Protein AF-A0A1C4PDK9-F1 (afdb_monomer_lite)

Radius of gyration: 18.11 Å; chains: 1; bounding box: 52×37×44 Å

pLDDT: mean 86.3, std 12.92, range [34.59, 98.0]

Secondary structure (DSSP, 8-state):
--EEEEEETTEEEEEEPS----SSSSSS-HHHHHHHHHHHHT-TTEEEEE-SS--S-SGGGGGGS-HHHHHHSPP-EEEE-GGGHHHHHHHHHHH---EEES--GGGTTSPPPTT---HHHHHHSPTT--------SEE--S----TTT-TT-------EE--EE-TTS--EE-PPP-

Foldseek 3Di:
DKWFWFDDDNDTDIDDDPLQCPPDLGSDDLLSVQVRVLVLQQDPRTQEIFAQAAHQCLLSNVVNHPLVSLLPGDAHEYEEEDNCVNVQVCSCVRNVHHYHYHDGPNLVLADADPQDDDPVCVVPPDPPDDGGHDDPQFAAPDDDDDCVVPVNDHHDDRPGGDFDADPVRPGTDDDDGD

Sequence (178 aa):
MWRSVRWRNGGYEAVVGRCMSGDGHVGAPAADRAAELTAMLTDPGIRAVVPPWGGETAIDLLPLLGWDRLREAEPTWLVGFSDLSTVMTPFTLLAGTATVHGNNLMDAPYRVPEGLSSRLDIVAAPVGHRFTQVPPGRHRATGQDDYRARPDVRTYTPDTPGGWTRLDGGGTWRPRGA

Structure (mmCIF, N/CA/C/O backbone):
data_AF-A0A1C4PDK9-F1
#
_entry.id   AF-A0A1C4PDK9-F1
#
loop_
_atom_site.group_PDB
_atom_site.id
_atom_site.type_symbol
_atom_site.label_atom_id
_atom_site.label_alt_id
_atom_site.label_comp_id
_atom_site.label_asym_id
_atom_site.label_entity_id
_atom_site.label_seq_id
_atom_site.pdbx_PDB_ins_code
_atom_site.Cartn_x
_atom_site.Cartn_y
_atom_site.Cartn_z
_atom_site.occupancy
_atom_site.B_iso_or_equiv
_atom_site.auth_seq_id
_atom_site.auth_comp_id
_atom_site.auth_asym_id
_atom_site.auth_atom_id
_atom_site.pdbx_PDB_model_num
ATOM 1 N N . MET A 1 1 ? -6.819 7.384 -1.886 1.00 56.19 1 MET A N 1
ATOM 2 C CA . MET A 1 1 ? -7.603 6.689 -2.925 1.00 56.19 1 MET A CA 1
ATOM 3 C C . MET A 1 1 ? -7.508 5.213 -2.598 1.00 56.19 1 MET A C 1
ATOM 5 O O . MET A 1 1 ? -6.388 4.717 -2.580 1.00 56.19 1 MET A O 1
ATOM 9 N N . TRP A 1 2 ? -8.606 4.534 -2.254 1.00 44.88 2 TRP A N 1
ATOM 10 C CA . TRP A 1 2 ? -8.517 3.205 -1.634 1.00 44.88 2 TRP A CA 1
ATOM 11 C C . TRP A 1 2 ? -9.430 2.189 -2.309 1.00 44.88 2 TRP A C 1
ATOM 13 O O . TRP A 1 2 ? -10.613 2.439 -2.545 1.00 44.88 2 TRP A O 1
ATOM 23 N N . ARG A 1 3 ? -8.874 1.017 -2.611 1.00 55.12 3 ARG A N 1
ATOM 24 C CA . ARG A 1 3 ? -9.654 -0.192 -2.849 1.00 55.12 3 ARG A CA 1
ATOM 25 C C . ARG A 1 3 ? -9.385 -1.140 -1.693 1.00 55.12 3 ARG A C 1
ATOM 27 O O . ARG A 1 3 ? -8.296 -1.156 -1.132 1.00 55.12 3 ARG A O 1
ATOM 34 N N . SER A 1 4 ? -10.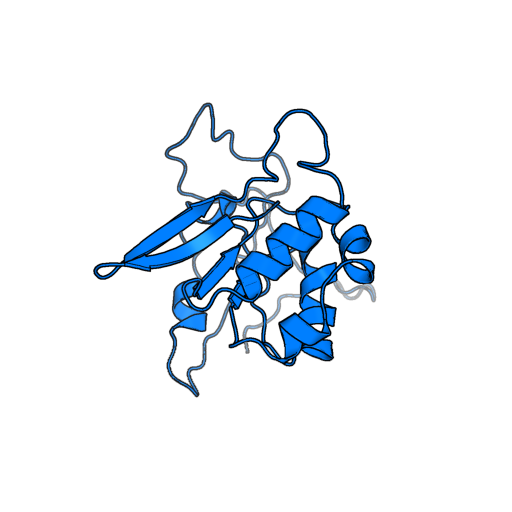373 -1.924 -1.316 1.00 53.28 4 SER A N 1
ATOM 35 C CA . SER A 1 4 ? -10.207 -2.979 -0.327 1.00 53.28 4 SER A CA 1
ATOM 36 C C . SER A 1 4 ? -10.752 -4.282 -0.866 1.00 53.28 4 SER A C 1
ATOM 38 O O . SER A 1 4 ? -11.415 -4.319 -1.901 1.00 53.28 4 SER A O 1
ATOM 40 N N . VAL A 1 5 ? -10.420 -5.369 -0.190 1.00 53.34 5 VAL A N 1
ATOM 41 C CA . VAL A 1 5 ? -10.857 -6.702 -0.566 1.00 53.34 5 VAL A CA 1
ATOM 42 C C . VAL A 1 5 ? -11.462 -7.398 0.650 1.00 53.34 5 VAL A C 1
ATOM 44 O O . VAL A 1 5 ? -10.869 -7.401 1.732 1.00 53.34 5 VAL A O 1
ATOM 47 N N . ARG A 1 6 ? -12.643 -7.995 0.468 1.00 53.09 6 ARG A N 1
ATOM 48 C CA . ARG A 1 6 ? -13.346 -8.832 1.452 1.00 53.09 6 ARG A CA 1
ATOM 49 C C . ARG A 1 6 ? -13.363 -10.285 0.999 1.00 53.09 6 ARG A C 1
ATOM 51 O O . ARG A 1 6 ? -13.285 -10.563 -0.192 1.00 53.09 6 ARG A O 1
ATOM 58 N N . TRP A 1 7 ? -13.476 -11.220 1.934 1.00 39.06 7 TRP A N 1
ATOM 59 C CA . TRP A 1 7 ? -13.626 -12.638 1.602 1.00 39.06 7 TRP A CA 1
ATOM 60 C C . TRP A 1 7 ? -15.104 -13.009 1.444 1.00 39.06 7 TRP A C 1
ATOM 62 O O . TRP A 1 7 ? -15.899 -12.757 2.349 1.00 39.06 7 TRP A O 1
ATOM 72 N N . ARG A 1 8 ? -15.471 -13.638 0.322 1.00 39.09 8 ARG A N 1
ATOM 73 C CA . ARG A 1 8 ? -16.809 -14.199 0.067 1.00 39.09 8 ARG A CA 1
ATOM 74 C C . ARG A 1 8 ? -16.704 -15.458 -0.792 1.00 39.09 8 ARG A C 1
ATOM 76 O O . ARG A 1 8 ? -16.027 -15.456 -1.812 1.00 39.09 8 ARG A O 1
ATOM 83 N N . ASN A 1 9 ? -17.410 -16.519 -0.394 1.00 34.59 9 ASN A N 1
ATOM 84 C CA . ASN A 1 9 ? -17.623 -17.748 -1.175 1.00 34.59 9 ASN A CA 1
ATOM 85 C C . ASN A 1 9 ? -16.366 -18.334 -1.854 1.00 34.59 9 ASN A C 1
ATOM 87 O O . ASN A 1 9 ? -16.409 -18.704 -3.023 1.00 34.59 9 ASN A O 1
ATOM 91 N N . GLY A 1 10 ? -15.244 -18.424 -1.134 1.00 49.97 10 GLY A N 1
ATOM 92 C CA . GLY A 1 10 ? -14.019 -19.026 -1.678 1.00 49.97 10 GLY A CA 1
ATOM 93 C C . GLY A 1 10 ? -13.158 -18.084 -2.527 1.00 49.97 10 GLY A C 1
ATOM 94 O O . GLY A 1 10 ? -12.189 -18.544 -3.125 1.00 49.97 10 GLY A O 1
ATOM 95 N N . GLY A 1 11 ? -13.487 -16.787 -2.579 1.00 66.81 11 GLY A N 1
ATOM 96 C CA . GLY A 1 11 ? -12.729 -15.770 -3.302 1.00 66.81 11 GLY A CA 1
ATOM 97 C C . GLY A 1 11 ? -12.766 -14.383 -2.652 1.00 66.81 11 GLY A C 1
ATOM 98 O O . GLY A 1 11 ? -13.327 -14.162 -1.576 1.00 66.81 11 GLY A O 1
ATOM 99 N N . TYR A 1 12 ? -12.126 -13.438 -3.333 1.00 74.12 12 TYR A N 1
ATOM 100 C CA . TYR A 1 12 ? -11.923 -12.061 -2.898 1.00 74.12 12 TYR A CA 1
ATOM 101 C C . TYR A 1 12 ? -12.864 -11.106 -3.653 1.00 74.12 12 TYR A C 1
ATOM 103 O O . TYR A 1 12 ? -12.793 -11.006 -4.876 1.00 74.12 12 TYR A O 1
ATOM 111 N N . GLU A 1 13 ? -13.729 -10.387 -2.939 1.00 82.06 13 GLU A N 1
ATOM 112 C CA . GLU A 1 13 ? -14.589 -9.333 -3.488 1.00 82.06 13 GLU A CA 1
ATOM 113 C C . GLU A 1 13 ? -13.927 -7.966 -3.297 1.00 82.06 13 GLU A C 1
ATOM 115 O O . GLU A 1 13 ? -13.571 -7.594 -2.178 1.00 82.06 13 GLU A O 1
ATOM 120 N N . ALA A 1 14 ? -13.785 -7.196 -4.377 1.00 82.62 14 ALA A N 1
ATOM 121 C CA . ALA A 1 14 ? -13.259 -5.840 -4.304 1.00 82.62 14 ALA A CA 1
ATOM 122 C C . ALA A 1 14 ? -14.334 -4.854 -3.821 1.00 82.62 14 ALA A C 1
ATOM 124 O O . ALA A 1 14 ? -15.365 -4.678 -4.466 1.00 82.62 14 ALA A O 1
ATOM 125 N N . VAL A 1 15 ? -14.048 -4.147 -2.730 1.00 88.75 15 VAL A N 1
ATOM 126 C CA . VAL A 1 15 ? -14.825 -3.005 -2.248 1.00 88.75 15 VAL A CA 1
ATOM 127 C C . VAL A 1 15 ? -14.132 -1.716 -2.674 1.00 88.75 15 VAL A C 1
ATOM 129 O O . VAL A 1 15 ? -12.936 -1.501 -2.470 1.00 88.75 15 VAL A O 1
ATOM 132 N N . VAL A 1 16 ? -14.902 -0.849 -3.314 1.00 88.12 16 VAL A N 1
ATOM 133 C CA . VAL A 1 16 ? -14.443 0.392 -3.935 1.00 88.12 16 VAL A CA 1
ATOM 134 C C . VAL A 1 16 ? -14.760 1.559 -3.001 1.00 88.12 16 VAL A C 1
ATOM 136 O O . VAL A 1 16 ? -15.915 1.753 -2.628 1.00 88.12 16 VAL A O 1
ATOM 139 N N . GLY A 1 17 ? -13.735 2.328 -2.622 1.00 85.56 17 GLY A N 1
ATOM 140 C CA . GLY A 1 17 ? -13.902 3.567 -1.864 1.00 85.56 17 GLY A CA 1
ATOM 141 C C . GLY A 1 17 ? -14.622 4.659 -2.657 1.00 85.56 17 GLY A C 1
ATOM 142 O O . GLY A 1 17 ? -14.652 4.649 -3.887 1.00 85.56 17 GLY A O 1
ATOM 143 N N . ARG A 1 18 ? -15.185 5.627 -1.938 1.00 87.31 18 ARG A N 1
ATOM 144 C CA . ARG A 1 18 ? -15.875 6.806 -2.474 1.00 87.31 18 ARG A CA 1
ATOM 145 C C . ARG A 1 18 ? -14.897 7.889 -2.937 1.00 87.31 18 ARG A C 1
ATOM 147 O O . ARG A 1 18 ? -15.245 8.674 -3.810 1.00 87.31 18 ARG A O 1
ATOM 154 N N . CYS A 1 19 ? -13.670 7.913 -2.413 1.00 86.62 19 CYS A N 1
ATOM 155 C CA . CYS A 1 19 ? -12.636 8.908 -2.733 1.00 86.62 19 CYS A CA 1
ATOM 156 C C . CYS A 1 19 ? -11.894 8.625 -4.058 1.00 86.62 19 CYS A C 1
ATOM 158 O O . CYS A 1 19 ? -10.661 8.705 -4.125 1.00 86.62 19 CYS A O 1
ATOM 160 N N . MET A 1 20 ? -12.632 8.213 -5.091 1.00 75.44 20 MET A N 1
ATOM 161 C CA . MET A 1 20 ? -12.118 7.905 -6.430 1.00 75.44 20 MET A CA 1
ATOM 162 C C . MET A 1 20 ? -12.679 8.866 -7.492 1.00 75.44 20 MET A C 1
ATOM 164 O O . MET A 1 20 ? -13.028 8.421 -8.585 1.00 75.44 20 MET A O 1
ATOM 168 N N . SER A 1 21 ? -12.782 10.171 -7.203 1.00 68.56 21 SER A N 1
ATOM 169 C CA . SER A 1 21 ? -13.143 11.142 -8.246 1.00 68.56 21 SER A CA 1
ATOM 170 C C . SER A 1 21 ? -12.005 11.272 -9.262 1.00 68.56 21 SER A C 1
ATOM 172 O O . SER A 1 21 ? -10.842 11.405 -8.881 1.00 68.56 21 SER A O 1
ATOM 174 N N . GLY A 1 22 ? -12.329 11.251 -10.555 1.00 65.25 22 GLY A N 1
ATOM 175 C CA . GLY A 1 22 ? -11.369 11.472 -11.646 1.00 65.25 22 GLY A CA 1
ATOM 176 C C . GLY A 1 22 ? -11.151 12.949 -11.988 1.00 65.25 22 GLY A C 1
ATOM 177 O O . GLY A 1 22 ? -10.478 13.251 -12.969 1.00 65.25 22 GLY A O 1
ATOM 178 N N . ASP A 1 23 ? -11.736 13.855 -11.204 1.00 70.69 23 ASP A N 1
ATOM 179 C CA . ASP A 1 23 ? -11.911 15.268 -11.559 1.00 70.69 23 ASP A CA 1
ATOM 180 C C . ASP A 1 23 ? -10.672 16.136 -11.266 1.00 70.69 23 ASP A C 1
ATOM 182 O O . ASP A 1 23 ? -10.680 17.343 -11.500 1.00 70.69 23 ASP A O 1
ATOM 186 N N . GLY A 1 24 ? -9.588 15.541 -10.758 1.00 71.88 24 GLY A N 1
ATOM 187 C CA . GLY A 1 24 ? -8.354 16.249 -10.425 1.00 71.88 24 GLY A CA 1
ATOM 188 C C . GLY A 1 24 ? -7.178 15.324 -10.109 1.00 71.88 24 GLY A C 1
ATOM 189 O O . GLY A 1 24 ? -7.280 14.101 -10.176 1.00 71.88 24 GLY A O 1
ATOM 190 N N . HIS A 1 25 ? -6.043 15.926 -9.744 1.00 72.44 25 HIS A N 1
ATOM 191 C CA . HIS A 1 25 ? -4.809 15.210 -9.387 1.00 72.44 25 HIS A CA 1
ATOM 192 C C . HIS A 1 25 ? -4.881 14.523 -8.008 1.00 72.44 25 HIS A C 1
ATOM 194 O O . HIS A 1 25 ? -4.075 13.644 -7.714 1.00 72.44 25 HIS A O 1
ATOM 200 N N . VAL A 1 26 ? -5.870 14.880 -7.177 1.00 78.06 26 VAL A N 1
ATOM 201 C CA . VAL A 1 26 ? -6.209 14.190 -5.925 1.00 78.06 26 VAL A CA 1
ATOM 202 C C . VAL A 1 26 ? -7.663 13.727 -5.996 1.00 78.06 26 VAL A C 1
ATOM 204 O O . VAL A 1 26 ? -8.547 14.509 -6.328 1.00 78.06 26 VAL A O 1
ATOM 207 N N . GLY A 1 27 ? -7.920 12.463 -5.650 1.00 77.88 27 GLY A N 1
ATOM 208 C CA . GLY A 1 27 ? -9.250 11.848 -5.786 1.00 77.88 27 GLY A CA 1
ATOM 209 C C . GLY A 1 27 ? -10.305 12.244 -4.742 1.00 77.88 27 GLY A C 1
ATOM 210 O O . GLY A 1 27 ? -11.412 11.720 -4.812 1.00 77.88 27 GLY A O 1
ATOM 211 N N . ALA A 1 28 ? -9.946 13.065 -3.744 1.00 87.75 28 ALA A N 1
ATOM 212 C CA . ALA A 1 28 ? -10.826 13.69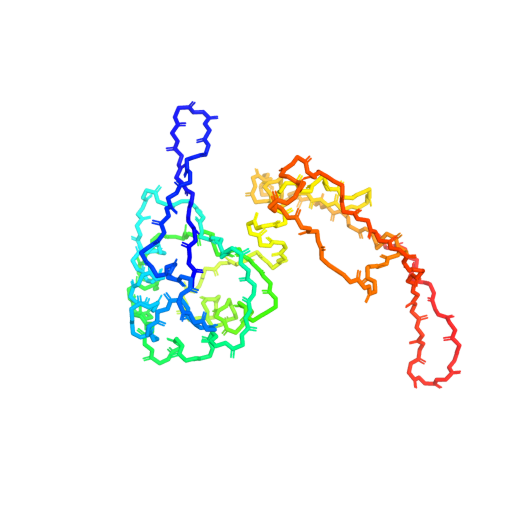3 -2.742 1.00 87.75 28 ALA A CA 1
ATOM 213 C C . ALA A 1 28 ? -9.995 14.558 -1.758 1.00 87.75 28 ALA A C 1
ATOM 215 O O . ALA A 1 28 ? -8.775 14.356 -1.647 1.00 87.75 28 ALA A O 1
ATOM 216 N N . PRO A 1 29 ? -10.624 15.463 -0.982 1.00 91.94 29 PRO A N 1
ATOM 217 C CA . PRO A 1 29 ? -9.983 16.143 0.146 1.00 91.94 29 PRO A CA 1
ATOM 218 C C . PRO A 1 29 ? -9.266 15.185 1.114 1.00 91.94 29 PRO A C 1
ATOM 220 O O . PRO A 1 29 ? -9.663 14.032 1.290 1.00 91.94 29 PRO A O 1
ATOM 223 N N . ALA A 1 30 ? -8.194 15.654 1.765 1.00 93.94 30 ALA A N 1
ATOM 224 C CA . ALA A 1 30 ? -7.382 14.826 2.667 1.00 93.94 30 ALA A CA 1
ATOM 225 C C . ALA A 1 30 ? -8.197 14.214 3.820 1.00 93.94 30 ALA A C 1
ATOM 227 O O . ALA A 1 30 ? -8.028 13.035 4.121 1.00 93.94 30 ALA A O 1
ATOM 228 N N . ALA A 1 31 ? -9.125 14.981 4.403 1.00 95.50 31 ALA A N 1
ATOM 229 C CA . ALA A 1 31 ? -10.008 14.509 5.469 1.00 95.50 31 ALA A CA 1
ATOM 230 C C . ALA A 1 31 ? -10.874 13.322 5.025 1.00 95.50 31 ALA A C 1
ATOM 232 O O . ALA A 1 31 ? -10.938 12.315 5.728 1.00 95.50 31 ALA A O 1
ATOM 233 N N . ASP A 1 32 ? -11.459 13.391 3.828 1.00 94.25 32 ASP A N 1
ATOM 234 C CA . ASP A 1 32 ? -12.296 12.317 3.289 1.00 94.25 32 ASP A CA 1
ATOM 235 C C . ASP A 1 32 ? -11.466 11.063 2.995 1.00 94.25 32 ASP A C 1
ATOM 237 O O . ASP A 1 32 ? -11.847 9.950 3.365 1.00 94.25 32 ASP A O 1
ATOM 241 N N . ARG A 1 33 ? -10.278 11.241 2.400 1.00 93.88 33 ARG A N 1
ATOM 242 C CA . ARG A 1 33 ? -9.335 10.144 2.133 1.00 93.88 33 ARG A CA 1
ATOM 243 C C . ARG A 1 33 ? -8.849 9.469 3.416 1.00 93.88 33 ARG A C 1
ATOM 245 O O . ARG A 1 33 ? -8.664 8.251 3.405 1.00 93.88 33 ARG A O 1
ATOM 252 N N . ALA A 1 34 ? -8.605 10.236 4.479 1.00 95.88 34 ALA A N 1
ATOM 253 C CA . ALA A 1 34 ? -8.165 9.720 5.772 1.00 95.88 34 ALA A CA 1
ATOM 254 C C . ALA A 1 34 ? -9.300 8.968 6.473 1.00 95.88 34 ALA A C 1
ATOM 256 O O . ALA A 1 34 ? -9.102 7.834 6.905 1.00 95.88 34 ALA A O 1
ATOM 257 N N . ALA A 1 35 ? -10.505 9.545 6.496 1.00 95.81 35 ALA A N 1
ATOM 258 C CA . ALA A 1 35 ? -11.691 8.905 7.053 1.00 95.81 35 ALA A CA 1
ATOM 259 C C . ALA A 1 35 ? -12.019 7.589 6.333 1.00 95.81 35 ALA A C 1
ATOM 261 O O . ALA A 1 35 ? -12.312 6.587 6.983 1.00 95.81 35 ALA A O 1
ATOM 262 N N . GLU A 1 36 ? -11.921 7.563 5.001 1.00 95.06 36 GLU A N 1
ATOM 263 C CA . GLU A 1 36 ? -12.107 6.349 4.208 1.00 95.06 36 GLU A CA 1
ATOM 264 C C . GLU A 1 36 ? -11.047 5.286 4.514 1.00 95.06 36 GLU A C 1
ATOM 266 O O . GLU A 1 36 ? -11.401 4.124 4.711 1.00 95.06 36 GLU A O 1
ATOM 271 N N . LEU A 1 37 ? -9.766 5.668 4.595 1.00 95.44 37 LEU A N 1
ATOM 272 C CA . LEU A 1 37 ? -8.695 4.730 4.936 1.00 95.44 37 LEU A CA 1
ATOM 273 C C . LEU A 1 37 ? -8.903 4.133 6.328 1.00 95.44 37 LEU A C 1
ATOM 275 O O . LEU A 1 37 ? -8.852 2.915 6.482 1.00 95.44 37 LEU A O 1
ATOM 279 N N . THR A 1 38 ? -9.156 4.976 7.333 1.00 96.62 38 THR A N 1
ATOM 280 C CA . THR A 1 38 ? -9.423 4.513 8.697 1.00 96.62 38 THR A CA 1
ATOM 281 C C . THR A 1 38 ? -10.635 3.589 8.714 1.00 96.62 38 THR A C 1
ATOM 283 O O . THR A 1 38 ? -10.534 2.496 9.255 1.00 96.62 38 THR A O 1
ATOM 286 N N . ALA A 1 39 ? -11.742 3.957 8.062 1.00 95.69 39 ALA A N 1
ATOM 287 C CA . ALA A 1 39 ? -12.926 3.105 7.998 1.00 95.69 39 ALA A CA 1
ATOM 288 C C . ALA A 1 39 ? -12.614 1.729 7.394 1.00 95.69 39 ALA A C 1
ATOM 290 O O . ALA A 1 39 ? -13.018 0.720 7.966 1.00 95.69 39 ALA A O 1
ATOM 291 N N . MET A 1 40 ? -11.858 1.676 6.290 1.00 95.69 40 MET A N 1
ATOM 292 C CA . MET A 1 40 ? -11.486 0.408 5.661 1.00 95.69 40 MET A CA 1
ATOM 293 C C . MET A 1 40 ? -10.549 -0.445 6.523 1.00 95.69 40 MET A C 1
ATOM 295 O O . MET A 1 40 ? -10.720 -1.658 6.568 1.00 95.69 40 MET A O 1
ATOM 299 N N . LEU A 1 41 ? -9.573 0.170 7.196 1.00 96.50 41 LEU A N 1
ATOM 300 C CA . LEU A 1 41 ? -8.619 -0.534 8.060 1.00 96.50 41 LEU A CA 1
ATOM 301 C C . LEU A 1 41 ? -9.242 -1.021 9.374 1.00 96.50 41 LEU A C 1
ATOM 303 O O . LEU A 1 41 ? -8.712 -1.944 9.980 1.00 96.50 41 LEU A O 1
ATOM 307 N N . THR A 1 42 ? -10.348 -0.415 9.812 1.00 96.44 42 THR A N 1
ATOM 308 C CA . THR A 1 42 ? -11.060 -0.813 11.039 1.00 96.44 42 THR A CA 1
ATOM 309 C C . THR A 1 42 ? -12.270 -1.722 10.792 1.00 96.44 42 THR A C 1
ATOM 311 O O . THR A 1 42 ? -12.944 -2.102 11.746 1.00 96.44 42 THR A O 1
ATOM 314 N N . ASP A 1 43 ? -12.598 -2.046 9.537 1.00 95.31 43 ASP A N 1
ATOM 315 C CA . ASP A 1 43 ? -13.738 -2.910 9.214 1.00 95.31 43 ASP A CA 1
ATOM 316 C C . ASP A 1 43 ? -13.319 -4.392 9.269 1.00 95.31 43 ASP A C 1
ATOM 318 O O . ASP A 1 43 ? -12.541 -4.830 8.418 1.00 95.31 43 ASP A O 1
ATOM 322 N N . PRO A 1 44 ? -13.862 -5.204 10.197 1.00 92.12 44 PRO A N 1
ATOM 323 C CA . PRO A 1 44 ? -13.456 -6.604 10.357 1.00 92.12 44 PRO A CA 1
ATOM 324 C C . PRO A 1 44 ? -13.806 -7.491 9.149 1.00 92.12 44 PRO A C 1
ATOM 326 O O . PRO A 1 44 ? -13.279 -8.595 9.007 1.00 92.12 44 PRO A O 1
ATOM 329 N N . GLY A 1 45 ? -14.694 -7.033 8.261 1.00 92.25 45 GLY A N 1
ATOM 330 C CA . GLY A 1 45 ? -15.015 -7.705 7.006 1.00 92.25 45 GLY A CA 1
ATOM 331 C C . GLY A 1 45 ? -13.978 -7.476 5.903 1.00 92.25 45 GLY A C 1
ATOM 332 O O . GLY A 1 45 ? -13.992 -8.202 4.906 1.00 92.25 45 GLY A O 1
ATOM 333 N N . ILE A 1 46 ? -13.088 -6.490 6.051 1.00 93.31 46 ILE A N 1
ATOM 334 C CA . ILE A 1 46 ? -12.005 -6.200 5.109 1.00 93.31 46 ILE A CA 1
ATOM 335 C C . ILE A 1 46 ? -10.755 -6.984 5.510 1.00 93.31 46 ILE A C 1
ATOM 337 O O . ILE A 1 46 ? -10.350 -7.019 6.664 1.00 93.31 46 ILE A O 1
ATOM 341 N N . ARG A 1 47 ? -10.139 -7.660 4.536 1.00 91.19 47 ARG A N 1
ATOM 342 C CA . ARG A 1 47 ? -8.917 -8.454 4.755 1.00 91.19 47 ARG A CA 1
ATOM 343 C C . ARG A 1 47 ? -7.664 -7.744 4.267 1.00 91.19 47 ARG A C 1
ATOM 345 O O . ARG A 1 47 ? -6.583 -7.997 4.792 1.00 91.19 47 ARG A O 1
ATOM 352 N N . ALA A 1 48 ? -7.811 -6.874 3.272 1.00 92.38 48 ALA A N 1
ATOM 353 C CA . ALA A 1 48 ? -6.726 -6.059 2.755 1.00 92.38 48 ALA A CA 1
ATOM 354 C C . ALA A 1 48 ? -7.235 -4.725 2.202 1.00 92.38 48 ALA A C 1
ATOM 356 O O . ALA A 1 48 ? -8.306 -4.666 1.592 1.00 92.38 48 ALA A O 1
ATOM 357 N N . VAL A 1 49 ? -6.426 -3.681 2.356 1.00 94.38 49 VAL A N 1
ATOM 358 C CA . VAL A 1 49 ? -6.564 -2.379 1.701 1.00 94.38 49 VAL A CA 1
ATOM 359 C C . VAL A 1 49 ? -5.390 -2.211 0.741 1.00 94.38 49 VAL A C 1
ATOM 361 O O . VAL A 1 49 ? -4.229 -2.337 1.129 1.00 94.38 49 VAL A O 1
ATOM 364 N N . VAL A 1 50 ? -5.704 -1.943 -0.523 1.00 90.88 50 VAL A N 1
ATOM 365 C CA . VAL A 1 50 ? -4.757 -1.811 -1.634 1.00 90.88 50 VAL A CA 1
ATOM 366 C C . VAL A 1 50 ? -5.125 -0.548 -2.416 1.00 90.88 50 VAL A C 1
ATOM 368 O O . VAL A 1 50 ? -6.238 -0.462 -2.944 1.00 90.88 50 VAL A O 1
ATOM 371 N N . PRO A 1 51 ? -4.258 0.469 -2.527 1.00 89.56 51 PRO A N 1
ATOM 372 C CA . PRO A 1 51 ? -4.585 1.613 -3.354 1.00 89.56 51 PRO A CA 1
ATOM 373 C C . PRO A 1 51 ? -4.533 1.203 -4.836 1.00 89.56 51 PRO A C 1
ATOM 375 O O . PRO A 1 51 ? -3.823 0.265 -5.213 1.00 89.56 51 PRO A O 1
ATOM 378 N N . PRO A 1 52 ? -5.271 1.897 -5.714 1.00 82.06 52 PRO A N 1
ATOM 379 C CA . PRO A 1 52 ? -5.149 1.686 -7.151 1.00 82.06 52 PRO A CA 1
ATOM 380 C C . PRO A 1 52 ? -3.767 2.083 -7.683 1.00 82.06 52 PRO A C 1
ATOM 382 O O . PRO A 1 52 ? -3.218 1.356 -8.505 1.00 82.06 52 PRO A O 1
ATOM 385 N N . TRP A 1 53 ? -3.184 3.168 -7.165 1.00 82.56 53 TRP A N 1
ATOM 386 C CA . TRP A 1 53 ? -1.901 3.732 -7.594 1.00 82.56 53 TRP A CA 1
ATOM 387 C C . TRP A 1 53 ? -1.138 4.334 -6.404 1.00 82.56 53 TRP A C 1
ATOM 389 O O . TRP A 1 53 ? -1.685 4.436 -5.305 1.00 82.56 53 TRP A O 1
ATOM 399 N N . GLY A 1 54 ? 0.107 4.761 -6.646 1.00 82.00 54 GLY A N 1
ATOM 400 C CA . GLY A 1 54 ? 0.831 5.673 -5.754 1.00 82.00 54 GLY A CA 1
ATOM 401 C C . GLY A 1 54 ? 0.328 7.117 -5.893 1.00 82.00 54 GLY A C 1
ATOM 402 O O . GLY A 1 54 ? -0.799 7.354 -6.327 1.00 82.00 54 GLY A O 1
ATOM 403 N N . GLY A 1 55 ? 1.167 8.089 -5.547 1.00 86.75 55 GLY A N 1
ATOM 404 C CA . GLY A 1 55 ? 0.821 9.508 -5.588 1.00 86.75 55 GLY A CA 1
ATOM 405 C C . GLY A 1 55 ? 1.946 10.372 -5.030 1.00 86.75 55 GLY A C 1
ATOM 406 O O . GLY A 1 55 ? 3.107 9.991 -5.122 1.00 86.75 55 GLY A O 1
ATOM 407 N N . GLU A 1 56 ? 1.589 11.518 -4.456 1.00 89.31 56 GLU A N 1
ATOM 408 C CA . GLU A 1 56 ? 2.516 12.429 -3.760 1.00 89.31 56 GLU A CA 1
ATOM 409 C C . GLU A 1 56 ? 1.858 13.091 -2.525 1.00 89.31 56 GLU A C 1
ATOM 411 O O . GLU A 1 56 ? 2.385 14.043 -1.959 1.00 89.31 56 GLU A O 1
ATOM 416 N N . THR A 1 57 ? 0.665 12.633 -2.119 1.00 92.12 57 THR A N 1
ATOM 417 C CA . THR A 1 57 ? -0.210 13.335 -1.148 1.00 92.12 57 THR A CA 1
ATOM 418 C C . THR A 1 57 ? -0.647 12.448 0.018 1.00 92.12 57 THR A C 1
ATOM 420 O O . THR A 1 57 ? -1.614 12.753 0.729 1.00 92.12 57 THR A O 1
ATOM 423 N N . ALA A 1 58 ? 0.025 11.312 0.227 1.00 93.81 58 ALA A N 1
ATOM 424 C CA . ALA A 1 58 ? -0.224 10.454 1.381 1.00 93.81 58 ALA A CA 1
ATOM 425 C C . ALA A 1 58 ? 0.212 11.111 2.702 1.00 93.81 58 ALA A C 1
ATOM 427 O O . ALA A 1 58 ? -0.370 10.814 3.745 1.00 93.81 58 ALA A O 1
ATOM 428 N N . ILE A 1 59 ? 1.182 12.033 2.662 1.00 96.31 59 ILE A N 1
ATOM 429 C CA . ILE A 1 59 ? 1.664 12.765 3.843 1.00 96.31 59 ILE A CA 1
ATOM 430 C C . ILE A 1 59 ? 0.553 13.575 4.528 1.00 96.31 59 ILE A C 1
ATOM 432 O O . ILE A 1 59 ? 0.470 13.584 5.756 1.00 96.31 59 ILE A O 1
ATOM 436 N N . ASP A 1 60 ? -0.366 14.151 3.747 1.00 95.69 60 ASP A N 1
ATOM 437 C CA . ASP A 1 60 ? -1.489 14.958 4.246 1.00 95.69 60 ASP A CA 1
ATOM 438 C C . ASP A 1 60 ? -2.458 14.159 5.128 1.00 95.69 60 ASP A C 1
ATOM 440 O O . ASP A 1 60 ? -3.262 14.731 5.863 1.00 95.69 60 ASP A O 1
ATOM 444 N N . LEU A 1 61 ? -2.417 12.826 5.039 1.00 96.50 61 LEU A N 1
ATOM 445 C CA . LEU A 1 61 ? -3.297 11.940 5.793 1.00 96.50 61 LEU A CA 1
ATOM 446 C C . LEU A 1 61 ? -2.815 11.734 7.225 1.00 96.50 61 LEU A C 1
ATOM 448 O O . LEU A 1 61 ? -3.642 11.529 8.107 1.00 96.50 61 LEU A O 1
ATOM 452 N N . LEU A 1 62 ? -1.502 11.779 7.474 1.00 97.19 62 LEU A N 1
ATOM 453 C CA . LEU A 1 62 ? -0.923 11.423 8.772 1.00 97.19 62 LEU A CA 1
ATOM 454 C C . LEU A 1 62 ? -1.536 12.167 9.973 1.00 97.19 62 LEU A C 1
ATOM 456 O O . LEU A 1 62 ? -1.835 11.490 10.961 1.00 97.19 62 LEU A O 1
ATOM 460 N N . PRO A 1 63 ? -1.774 13.497 9.926 1.00 97.38 63 PRO A N 1
ATOM 461 C CA . PRO A 1 63 ? -2.405 14.204 11.043 1.00 97.38 63 PRO A CA 1
ATOM 462 C C . PRO A 1 63 ? -3.915 13.939 11.174 1.00 97.38 63 PRO A C 1
ATOM 464 O O . PRO A 1 63 ? -4.514 14.336 12.168 1.00 97.38 63 PRO A O 1
ATOM 467 N N . LEU A 1 64 ? -4.541 13.297 10.183 1.00 98.00 64 LEU A N 1
ATOM 468 C CA . LEU A 1 64 ? -5.989 13.070 10.107 1.00 98.00 64 LEU A CA 1
ATOM 469 C C . LEU A 1 64 ? -6.380 11.609 10.369 1.00 98.00 64 LEU A C 1
ATOM 471 O O . LEU A 1 64 ? -7.564 11.302 10.510 1.00 98.00 64 LEU A O 1
ATOM 475 N N . LEU A 1 65 ? -5.407 10.696 10.410 1.00 97.19 65 LEU A N 1
ATOM 476 C CA . LEU A 1 65 ? -5.652 9.287 10.690 1.00 97.19 65 LEU A CA 1
ATOM 477 C C . LEU A 1 65 ? -6.031 9.084 12.159 1.00 97.19 65 LEU A C 1
ATOM 479 O O . LEU A 1 65 ? -5.358 9.561 13.072 1.00 97.19 65 LEU A O 1
ATOM 483 N N . GLY A 1 66 ? -7.101 8.320 12.385 1.00 93.50 66 GLY A N 1
ATOM 484 C CA . GLY A 1 66 ? -7.553 7.942 13.723 1.00 93.50 66 GLY A CA 1
ATOM 485 C C . GLY A 1 66 ? -6.658 6.872 14.349 1.00 93.50 66 GLY A C 1
ATOM 486 O O . GLY A 1 66 ? -7.079 5.723 14.453 1.00 93.50 66 GLY A O 1
ATOM 487 N N . TRP A 1 67 ? -5.432 7.233 14.741 1.00 96.25 67 TRP A N 1
ATOM 488 C CA . TRP A 1 67 ? -4.404 6.296 15.217 1.00 96.25 67 TRP A CA 1
ATOM 489 C C . TRP A 1 67 ? -4.840 5.430 16.400 1.00 96.25 67 TRP A C 1
ATOM 491 O O . TRP A 1 67 ? -4.480 4.257 16.442 1.00 96.25 67 TRP A O 1
ATOM 501 N N . ASP A 1 68 ? -5.649 5.963 17.316 1.00 96.75 68 ASP A N 1
ATOM 502 C CA . ASP A 1 68 ? -6.171 5.184 18.445 1.00 96.75 68 ASP A CA 1
ATOM 503 C C . ASP A 1 68 ? -7.101 4.065 17.973 1.00 96.75 68 ASP A C 1
ATOM 505 O O . ASP A 1 68 ? -6.908 2.905 18.326 1.00 96.75 68 ASP A O 1
ATOM 509 N N . ARG A 1 69 ? -8.012 4.378 17.046 1.00 96.75 69 ARG A N 1
ATOM 510 C CA . ARG A 1 69 ? -8.900 3.380 16.433 1.00 96.75 69 ARG A CA 1
ATOM 511 C C . ARG A 1 69 ? -8.124 2.339 15.634 1.00 96.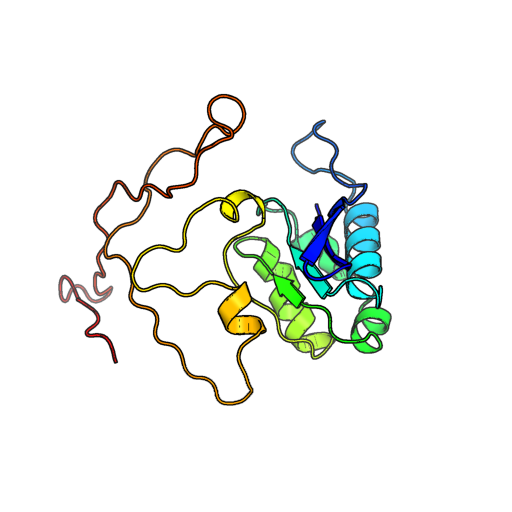75 69 ARG A C 1
ATOM 513 O O . ARG A 1 69 ? -8.489 1.172 15.638 1.00 96.75 69 ARG A O 1
ATOM 520 N N . LEU A 1 70 ? -7.076 2.764 14.930 1.00 97.62 70 LEU A N 1
ATOM 521 C CA . LEU A 1 70 ? -6.219 1.865 14.155 1.00 97.62 70 LEU A CA 1
ATOM 522 C C . LEU A 1 70 ? -5.436 0.902 15.054 1.00 97.62 70 LEU A C 1
ATOM 524 O O . LEU A 1 70 ? -5.217 -0.234 14.658 1.00 97.62 70 LEU A O 1
ATOM 528 N N . ARG A 1 71 ? -5.027 1.347 16.246 1.00 97.25 71 ARG A N 1
ATOM 529 C CA . ARG A 1 71 ? -4.317 0.525 17.233 1.00 97.25 71 ARG A CA 1
ATOM 530 C C . ARG A 1 71 ? -5.221 -0.503 17.910 1.00 97.25 71 ARG A C 1
ATOM 532 O O . ARG A 1 71 ? -4.751 -1.574 18.269 1.00 97.25 71 ARG A O 1
ATOM 539 N N . GLU A 1 72 ? -6.490 -0.162 18.112 1.00 97.12 72 GLU A N 1
ATOM 540 C CA . GLU A 1 72 ? -7.486 -1.036 18.746 1.00 97.12 72 GLU A CA 1
ATOM 541 C C . GLU A 1 72 ? -8.133 -2.030 17.769 1.00 97.12 72 GLU A C 1
ATOM 543 O O . GLU A 1 72 ? -8.766 -2.992 18.200 1.00 97.12 72 GLU A O 1
ATOM 548 N N . ALA A 1 73 ? -8.009 -1.799 16.460 1.00 96.38 73 ALA A N 1
ATOM 549 C CA . ALA A 1 73 ? -8.631 -2.629 15.439 1.00 96.38 73 ALA A CA 1
ATOM 550 C C . ALA A 1 73 ? -7.902 -3.961 15.218 1.00 96.38 73 ALA A C 1
ATOM 552 O O . ALA A 1 73 ? -6.686 -4.074 15.368 1.00 96.38 73 ALA A O 1
ATOM 553 N N . GLU A 1 74 ? -8.660 -4.960 14.763 1.00 94.88 74 GLU A N 1
ATOM 554 C CA . GLU A 1 74 ? -8.094 -6.209 14.257 1.00 94.88 74 GLU A CA 1
ATOM 555 C C . GLU A 1 74 ? -7.158 -5.940 13.060 1.00 94.88 74 GLU A C 1
ATOM 557 O O . GLU A 1 74 ? -7.523 -5.174 12.158 1.00 94.88 74 GLU A O 1
ATOM 562 N N . PRO A 1 75 ? -5.974 -6.583 12.998 1.00 94.12 75 PRO A N 1
ATOM 563 C CA . PRO A 1 75 ? -5.018 -6.360 11.922 1.00 94.12 75 PRO A CA 1
ATOM 564 C C . PRO A 1 75 ? -5.610 -6.595 10.526 1.00 94.12 75 PRO A C 1
ATOM 566 O O . PRO A 1 75 ? -6.055 -7.694 10.179 1.00 94.12 75 PRO A O 1
ATOM 569 N N . THR A 1 76 ? -5.534 -5.556 9.694 1.00 94.88 76 THR A N 1
ATOM 570 C CA . THR A 1 76 ? -5.903 -5.580 8.275 1.00 94.88 76 THR A CA 1
ATOM 571 C C . THR A 1 76 ? -4.664 -5.325 7.426 1.00 94.88 76 THR A C 1
ATOM 573 O O . THR A 1 76 ? -3.902 -4.396 7.697 1.00 94.88 76 THR A O 1
ATOM 576 N N . TRP A 1 77 ? -4.456 -6.115 6.367 1.00 94.38 77 TRP A N 1
ATOM 577 C CA . TRP A 1 77 ? -3.296 -5.927 5.496 1.00 94.38 77 TRP A CA 1
ATOM 578 C C . TRP A 1 77 ? -3.362 -4.584 4.768 1.00 94.38 77 TRP A C 1
ATOM 580 O O . TRP A 1 77 ? -4.243 -4.375 3.937 1.00 94.38 77 TRP A O 1
ATOM 590 N N . LEU A 1 78 ? -2.392 -3.703 5.010 1.00 95.62 78 LEU A N 1
ATOM 591 C CA . LEU A 1 78 ? -2.142 -2.551 4.147 1.00 95.62 78 LEU A CA 1
ATOM 592 C C . LEU A 1 78 ? -1.055 -2.915 3.134 1.00 95.62 78 LEU A C 1
ATOM 594 O O . LEU A 1 78 ? 0.077 -3.243 3.503 1.00 95.62 78 LEU A O 1
ATOM 598 N N . VAL A 1 79 ? -1.415 -2.868 1.855 1.00 93.88 79 VAL A N 1
ATOM 599 C CA . VAL A 1 79 ? -0.558 -3.261 0.736 1.00 93.88 79 VAL A CA 1
ATOM 600 C C . VAL A 1 79 ? -0.343 -2.070 -0.180 1.00 93.88 79 VAL A C 1
ATOM 602 O O . VAL A 1 79 ? -1.304 -1.401 -0.541 1.00 93.88 79 VAL A O 1
ATOM 605 N N . GLY A 1 80 ? 0.892 -1.840 -0.606 1.00 92.94 80 GLY A N 1
ATOM 606 C CA . GLY A 1 80 ? 1.195 -0.878 -1.661 1.00 92.94 80 GLY A CA 1
ATOM 607 C C . GLY A 1 80 ? 2.657 -0.462 -1.659 1.00 92.94 80 GLY A C 1
ATOM 608 O O . GLY A 1 80 ? 3.475 -1.035 -0.943 1.00 92.94 80 GLY A O 1
ATOM 609 N N . PHE A 1 81 ? 3.004 0.516 -2.487 1.00 92.00 81 PHE A N 1
ATOM 610 C CA . PHE A 1 81 ? 4.371 1.028 -2.606 1.00 92.00 81 PHE A CA 1
ATOM 611 C C . PHE A 1 81 ? 4.391 2.509 -2.962 1.00 92.00 81 PHE A C 1
ATOM 613 O O . PHE A 1 81 ? 3.339 3.131 -3.132 1.00 92.00 81 PHE A O 1
ATOM 620 N N . SER A 1 82 ? 5.602 3.048 -3.136 1.00 93.56 82 SER A N 1
ATOM 621 C CA . SER A 1 82 ? 5.818 4.449 -3.503 1.00 93.56 82 SER A CA 1
ATOM 622 C C . SER A 1 82 ? 5.260 5.364 -2.401 1.00 93.56 82 SER A C 1
ATOM 624 O O . SER A 1 82 ? 5.568 5.138 -1.234 1.00 93.56 82 SER A O 1
ATOM 626 N N . ASP A 1 83 ? 4.443 6.360 -2.732 1.00 94.06 83 ASP A N 1
ATOM 627 C CA . ASP A 1 83 ? 3.842 7.312 -1.782 1.00 94.06 83 ASP A CA 1
ATOM 628 C C . ASP A 1 83 ? 3.141 6.649 -0.591 1.00 94.06 83 ASP A C 1
ATOM 630 O O . ASP A 1 83 ? 3.156 7.179 0.518 1.00 94.06 83 ASP A O 1
ATOM 634 N N . LEU A 1 84 ? 2.581 5.443 -0.775 1.00 94.44 84 LEU A N 1
ATOM 635 C CA . LEU A 1 84 ? 1.916 4.741 0.320 1.00 94.44 84 LEU A CA 1
ATOM 636 C C . LEU A 1 84 ? 2.870 4.399 1.477 1.00 94.44 84 LEU A C 1
ATOM 638 O O . LEU A 1 84 ? 2.431 4.315 2.626 1.00 94.44 84 LEU A O 1
ATOM 642 N N . SER A 1 85 ? 4.173 4.271 1.218 1.00 95.88 85 SER A N 1
ATOM 643 C CA . SER A 1 85 ? 5.190 4.027 2.249 1.00 95.88 85 SER A CA 1
ATOM 644 C C . SER A 1 85 ? 5.168 5.078 3.365 1.00 95.88 85 SER A C 1
ATOM 646 O O . SER A 1 85 ? 5.462 4.749 4.520 1.00 95.88 85 SER A O 1
ATOM 648 N N . THR A 1 86 ? 4.737 6.304 3.039 1.00 96.75 86 THR A N 1
ATOM 649 C CA . THR A 1 86 ? 4.512 7.412 3.977 1.00 96.75 86 THR A CA 1
ATOM 650 C C . THR A 1 86 ? 3.501 7.056 5.066 1.00 96.75 86 THR A C 1
ATOM 652 O O . THR A 1 86 ? 3.664 7.472 6.207 1.00 96.75 86 THR A O 1
ATOM 655 N N . VAL A 1 87 ? 2.480 6.255 4.745 1.00 96.94 87 VAL A N 1
ATOM 656 C CA . VAL A 1 87 ? 1.454 5.782 5.691 1.00 96.94 87 VAL A CA 1
ATOM 657 C C . VAL A 1 87 ? 1.815 4.416 6.276 1.00 96.94 87 VAL A C 1
ATOM 659 O O . VAL A 1 87 ? 1.573 4.168 7.455 1.00 96.94 87 VAL A O 1
ATOM 662 N N . MET A 1 88 ? 2.420 3.526 5.488 1.00 97.50 88 MET A N 1
ATOM 663 C CA . MET A 1 88 ? 2.739 2.159 5.925 1.00 97.50 88 MET A CA 1
ATOM 664 C C . MET A 1 88 ? 3.722 2.116 7.095 1.00 97.50 88 MET A C 1
ATOM 666 O O . MET A 1 88 ? 3.548 1.323 8.024 1.00 97.50 88 MET A O 1
ATOM 670 N N . THR A 1 89 ? 4.736 2.982 7.065 1.00 97.56 89 THR A N 1
ATOM 671 C CA . THR A 1 89 ? 5.739 3.079 8.132 1.00 97.56 89 THR A CA 1
ATOM 672 C C . THR A 1 89 ? 5.103 3.468 9.474 1.00 97.56 89 THR A C 1
ATOM 674 O O . THR A 1 89 ? 5.208 2.684 10.420 1.00 97.56 89 THR A O 1
ATOM 677 N N . PRO A 1 90 ? 4.388 4.607 9.596 1.00 97.25 90 PRO A N 1
ATOM 678 C CA . PRO A 1 90 ? 3.731 4.966 10.848 1.00 97.25 90 PRO A CA 1
ATOM 679 C C . PRO A 1 90 ? 2.610 3.995 11.226 1.00 97.25 90 PRO A C 1
ATOM 681 O O . PRO A 1 90 ? 2.448 3.726 12.408 1.00 97.25 90 PRO A O 1
ATOM 684 N N . PHE A 1 91 ? 1.887 3.397 10.274 1.00 97.88 91 PHE A N 1
ATOM 685 C CA . PHE A 1 91 ? 0.894 2.367 10.596 1.00 97.88 91 PHE A CA 1
ATOM 686 C C . PHE A 1 91 ? 1.521 1.153 11.288 1.00 97.88 91 PHE A C 1
ATOM 688 O O . PHE A 1 91 ? 1.021 0.707 12.319 1.00 97.88 91 PHE A O 1
ATOM 695 N N . THR A 1 92 ? 2.682 0.704 10.812 1.00 97.81 92 THR A N 1
ATOM 696 C CA . THR A 1 92 ? 3.428 -0.375 11.472 1.00 97.81 92 THR A CA 1
ATOM 697 C C . THR A 1 92 ? 3.888 0.031 12.874 1.00 97.81 92 THR A C 1
ATOM 699 O O . THR A 1 92 ? 3.717 -0.729 13.824 1.00 97.81 92 THR A O 1
ATOM 702 N N . LEU A 1 93 ? 4.439 1.238 13.027 1.00 97.81 93 LEU A N 1
ATOM 703 C CA . LEU A 1 93 ? 5.035 1.692 14.289 1.00 97.81 93 LEU A CA 1
ATOM 704 C C . LEU A 1 93 ? 4.006 2.093 15.357 1.00 97.81 93 LEU A C 1
ATOM 706 O O . LEU A 1 93 ? 4.240 1.871 16.541 1.00 97.81 93 LEU A O 1
ATOM 710 N N . LEU A 1 94 ? 2.890 2.703 14.957 1.00 97.06 94 LEU A N 1
ATOM 711 C CA . LEU A 1 94 ? 1.917 3.314 15.870 1.00 97.06 94 LEU A CA 1
ATOM 712 C C . LEU A 1 94 ? 0.708 2.417 16.156 1.00 97.06 94 LEU A C 1
ATOM 714 O O . LEU A 1 94 ? 0.117 2.538 17.233 1.00 97.06 94 LEU A O 1
ATOM 718 N N . ALA A 1 95 ? 0.342 1.545 15.209 1.00 96.44 95 ALA A N 1
ATOM 719 C CA . ALA A 1 95 ? -0.771 0.602 15.339 1.00 96.44 95 ALA A CA 1
ATOM 720 C C . ALA A 1 95 ? -0.314 -0.862 15.487 1.00 96.44 95 ALA A C 1
ATOM 722 O O . ALA A 1 95 ? -1.148 -1.742 15.663 1.00 96.44 95 ALA A O 1
ATOM 723 N N . GLY A 1 96 ? 0.992 -1.149 15.404 1.00 96.25 96 GLY A N 1
ATOM 724 C CA . GLY A 1 96 ? 1.533 -2.499 15.612 1.00 96.25 96 GLY A CA 1
ATOM 725 C C . GLY A 1 96 ? 1.152 -3.517 14.530 1.00 96.25 96 GLY A C 1
ATOM 726 O O . GLY A 1 96 ? 1.320 -4.717 14.734 1.00 96.25 96 GLY A O 1
ATOM 727 N N . THR A 1 97 ? 0.642 -3.061 13.382 1.00 95.88 97 THR A N 1
ATOM 728 C CA . THR A 1 97 ? 0.172 -3.927 12.292 1.00 95.88 97 THR A CA 1
ATOM 729 C C . THR A 1 97 ? 1.198 -3.995 11.165 1.00 95.88 97 THR A C 1
ATOM 731 O O . THR A 1 97 ? 1.598 -2.973 10.612 1.00 95.88 97 THR A O 1
ATOM 734 N N . ALA A 1 98 ? 1.615 -5.206 10.791 1.00 94.81 98 ALA A N 1
ATOM 735 C CA . ALA A 1 98 ? 2.533 -5.411 9.674 1.00 94.81 98 ALA A CA 1
ATOM 736 C C . ALA A 1 98 ? 1.912 -4.988 8.329 1.00 94.81 98 ALA A C 1
ATOM 738 O O . ALA A 1 98 ? 0.713 -5.141 8.092 1.00 94.81 98 ALA A O 1
ATOM 739 N N . THR A 1 99 ? 2.751 -4.497 7.416 1.00 96.19 99 THR A N 1
ATOM 740 C CA . THR A 1 99 ? 2.343 -4.034 6.080 1.00 96.19 99 THR A CA 1
ATOM 741 C C . THR A 1 99 ? 3.118 -4.744 4.973 1.00 96.19 99 THR A C 1
ATOM 743 O O . THR A 1 99 ? 4.177 -5.323 5.215 1.00 96.19 99 THR A O 1
ATOM 746 N N . VAL A 1 100 ? 2.596 -4.718 3.741 1.00 94.62 100 VAL A N 1
ATOM 747 C CA . VAL A 1 100 ? 3.192 -5.425 2.595 1.00 94.62 100 VAL A CA 1
ATOM 748 C C . VAL A 1 100 ? 3.624 -4.438 1.515 1.00 94.62 100 VAL A C 1
ATOM 750 O O . VAL A 1 100 ? 2.818 -3.993 0.697 1.00 94.62 100 VAL A O 1
ATOM 753 N N . HIS A 1 101 ? 4.922 -4.137 1.456 1.00 93.69 101 HIS A N 1
ATOM 754 C CA . HIS A 1 101 ? 5.456 -3.176 0.489 1.00 93.69 101 HIS A CA 1
ATOM 755 C C . HIS A 1 101 ? 5.641 -3.754 -0.916 1.00 93.69 101 HIS A C 1
ATOM 757 O O . HIS A 1 101 ? 6.562 -4.544 -1.121 1.00 93.69 101 HIS A O 1
ATOM 763 N N . GLY A 1 102 ? 4.823 -3.328 -1.886 1.00 90.00 102 GLY A N 1
ATOM 764 C CA . GLY A 1 102 ? 5.015 -3.431 -3.350 1.00 90.00 102 GLY A CA 1
ATOM 765 C C . GLY A 1 102 ? 3.698 -3.279 -4.136 1.00 90.00 102 GLY A C 1
ATOM 766 O O . GLY A 1 102 ? 2.782 -2.671 -3.617 1.00 90.00 102 GLY A O 1
ATOM 767 N N . ASN A 1 103 ? 3.619 -3.810 -5.364 1.00 88.62 103 ASN A N 1
ATOM 768 C CA . ASN A 1 103 ? 2.537 -3.685 -6.361 1.00 88.62 103 ASN A CA 1
ATOM 769 C C . ASN A 1 103 ? 1.153 -3.264 -5.837 1.00 88.62 103 ASN A C 1
ATOM 771 O O . ASN A 1 103 ? 0.541 -3.961 -5.023 1.00 88.62 103 ASN A O 1
ATOM 775 N N . ASN A 1 104 ? 0.659 -2.162 -6.404 1.00 88.81 104 ASN A N 1
ATOM 776 C CA . ASN A 1 104 ? -0.672 -1.621 -6.156 1.00 88.81 104 ASN A CA 1
ATOM 777 C C . ASN A 1 104 ? -1.722 -2.401 -6.962 1.00 88.81 104 ASN A C 1
ATOM 779 O O . ASN A 1 104 ? -1.394 -3.277 -7.765 1.00 88.81 104 ASN A O 1
ATOM 783 N N . LEU A 1 105 ? -3.008 -2.088 -6.786 1.00 85.75 105 LEU A N 1
ATOM 784 C CA . LEU A 1 105 ? -4.075 -2.849 -7.440 1.00 85.75 105 LEU A CA 1
ATOM 785 C C . LEU A 1 105 ? -3.981 -2.806 -8.972 1.00 85.75 105 LEU A C 1
ATOM 787 O O . LEU A 1 105 ? -4.283 -3.802 -9.623 1.00 85.75 105 LEU A O 1
ATOM 791 N N . MET A 1 106 ? -3.554 -1.689 -9.562 1.00 84.56 106 MET A N 1
ATOM 792 C CA . MET A 1 106 ? -3.444 -1.582 -11.024 1.00 84.56 106 MET A CA 1
ATOM 793 C C . MET A 1 106 ? -2.256 -2.352 -11.606 1.00 84.56 106 MET A C 1
ATOM 795 O O . MET A 1 106 ? -2.176 -2.531 -12.818 1.00 84.56 106 MET A O 1
ATOM 799 N N . ASP A 1 107 ? -1.389 -2.883 -10.747 1.00 85.25 107 ASP A N 1
ATOM 800 C CA . ASP A 1 107 ? -0.345 -3.834 -11.113 1.00 85.25 107 ASP A CA 1
ATOM 801 C C . ASP A 1 107 ? -0.789 -5.295 -10.904 1.00 85.25 107 ASP A C 1
ATOM 803 O O . ASP A 1 107 ? -0.099 -6.215 -11.341 1.00 85.25 107 ASP A O 1
ATOM 807 N N . ALA A 1 108 ? -1.931 -5.536 -10.245 1.00 82.62 108 ALA A N 1
ATOM 808 C CA . ALA A 1 108 ? -2.443 -6.878 -9.957 1.00 82.62 108 ALA A CA 1
ATOM 809 C C . ALA A 1 108 ? -2.743 -7.740 -11.203 1.00 82.62 108 ALA A C 1
ATOM 811 O O . ALA A 1 108 ? -2.612 -8.960 -11.100 1.00 82.62 108 ALA A O 1
ATOM 812 N N . PRO A 1 109 ? -3.123 -7.182 -12.375 1.00 86.06 109 PRO A N 1
ATOM 813 C CA . PRO A 1 109 ? -3.291 -7.986 -13.584 1.00 86.06 109 PRO A CA 1
ATOM 814 C C . PRO A 1 109 ? -1.986 -8.582 -14.121 1.00 86.06 109 PRO A C 1
ATOM 816 O O . PRO A 1 109 ? -2.037 -9.545 -14.890 1.00 86.06 109 PRO A O 1
ATOM 819 N N . TYR A 1 110 ? -0.823 -8.026 -13.767 1.00 88.69 110 TYR A N 1
ATOM 820 C CA . TYR A 1 110 ? 0.443 -8.567 -14.241 1.00 88.69 110 TYR A CA 1
ATOM 821 C C . TYR A 1 110 ? 0.721 -9.929 -13.608 1.00 88.69 110 TYR A C 1
ATOM 823 O O . TYR A 1 110 ? 0.647 -10.108 -12.393 1.00 88.69 110 TYR A O 1
ATOM 831 N N . ARG A 1 111 ? 1.124 -10.889 -14.441 1.00 89.19 111 ARG A N 1
ATOM 832 C CA . ARG A 1 111 ? 1.739 -12.126 -13.963 1.00 89.19 111 ARG A CA 1
ATOM 833 C C . ARG A 1 111 ? 2.989 -11.776 -13.168 1.00 89.19 111 ARG A C 1
ATOM 835 O O . ARG A 1 111 ? 3.762 -10.907 -13.574 1.00 89.19 111 ARG A O 1
ATOM 842 N N . VAL A 1 112 ? 3.185 -12.486 -12.063 1.00 88.50 112 VAL A N 1
ATOM 843 C CA . VAL A 1 112 ? 4.391 -12.352 -11.249 1.00 88.50 112 VAL A CA 1
ATOM 844 C C . VAL A 1 112 ? 5.601 -12.706 -12.125 1.00 88.50 112 VAL A C 1
ATOM 846 O O . VAL A 1 112 ? 5.623 -13.801 -12.693 1.00 88.50 112 VAL A O 1
ATOM 849 N N . PRO A 1 113 ? 6.574 -11.792 -12.295 1.00 86.62 113 PRO A N 1
ATOM 850 C CA . PRO A 1 113 ? 7.787 -12.084 -13.048 1.00 86.62 113 PRO A CA 1
ATOM 851 C C . PRO A 1 113 ? 8.560 -13.258 -12.445 1.00 86.62 113 PRO A C 1
ATOM 853 O O . PRO A 1 113 ? 8.538 -13.464 -11.231 1.00 86.62 113 PRO A O 1
ATOM 856 N N . GLU A 1 114 ? 9.283 -13.992 -13.291 1.00 86.38 114 GLU A N 1
ATOM 857 C CA . GLU A 1 114 ? 10.165 -15.070 -12.841 1.00 86.38 114 GLU A CA 1
ATOM 858 C C . GLU A 1 114 ? 11.134 -14.568 -11.760 1.00 86.38 114 GLU A C 1
ATOM 860 O O . GLU A 1 114 ? 11.696 -13.475 -11.860 1.00 86.38 114 GLU A O 1
ATOM 865 N N . GLY A 1 115 ? 11.299 -15.368 -10.705 1.00 87.56 115 GLY A N 1
ATOM 866 C CA . GLY A 1 115 ? 12.166 -15.034 -9.581 1.00 87.56 115 GLY A CA 1
ATOM 867 C C . GLY A 1 115 ? 11.547 -14.109 -8.532 1.00 87.56 115 GLY A C 1
ATOM 868 O O . GLY A 1 115 ? 12.196 -13.844 -7.524 1.00 87.56 115 GLY A O 1
ATOM 869 N N . LEU A 1 116 ? 10.312 -13.634 -8.717 1.00 89.75 116 LEU A N 1
ATOM 870 C CA . LEU A 1 116 ? 9.554 -12.908 -7.697 1.00 89.75 116 LEU A CA 1
ATOM 871 C C . LEU A 1 116 ? 8.394 -13.762 -7.170 1.00 89.75 116 LEU A C 1
ATOM 873 O O . LEU A 1 116 ? 7.931 -14.682 -7.838 1.00 89.75 116 LEU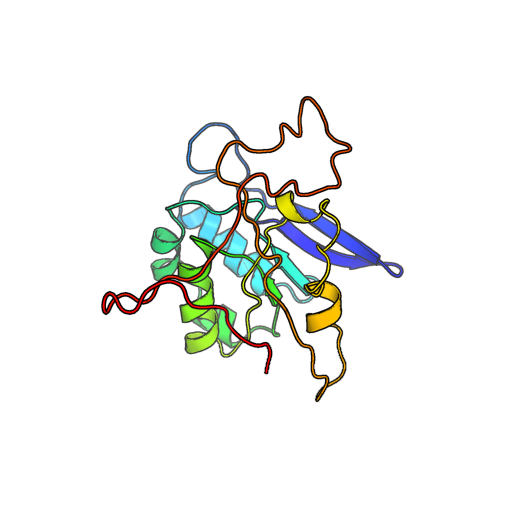 A O 1
ATOM 877 N N . SER A 1 117 ? 7.899 -13.421 -5.979 1.00 90.50 117 SER A N 1
ATOM 878 C CA . SER A 1 117 ? 6.737 -14.074 -5.369 1.00 90.50 117 SER A CA 1
ATOM 879 C C . SER A 1 117 ? 5.519 -13.155 -5.391 1.00 90.50 117 SER A C 1
ATOM 881 O O . SER A 1 117 ? 5.639 -11.929 -5.289 1.00 90.50 117 SER A O 1
ATOM 883 N N . SER A 1 118 ? 4.331 -13.749 -5.494 1.00 87.50 118 SER A N 1
ATOM 884 C CA . SER A 1 118 ? 3.068 -13.031 -5.324 1.00 87.50 118 SER A CA 1
ATOM 885 C C . SER A 1 118 ? 2.945 -12.489 -3.901 1.00 87.50 118 SER A C 1
ATOM 887 O O . SER A 1 118 ? 3.304 -13.166 -2.937 1.00 87.50 118 SER A O 1
ATOM 889 N N . ARG A 1 119 ? 2.349 -11.301 -3.742 1.00 87.31 119 ARG A N 1
ATOM 890 C CA . ARG A 1 119 ? 1.972 -10.808 -2.406 1.00 87.31 119 ARG A CA 1
ATOM 891 C C . ARG A 1 119 ? 0.982 -11.714 -1.714 1.00 87.31 119 ARG A C 1
ATOM 893 O O . ARG A 1 119 ? 1.103 -11.888 -0.511 1.00 87.31 119 ARG A O 1
ATOM 900 N N . LEU A 1 120 ? 0.022 -12.256 -2.462 1.00 85.38 120 LEU A N 1
ATOM 901 C CA . LEU A 1 120 ? -1.000 -13.136 -1.906 1.00 85.38 120 LEU A CA 1
ATOM 902 C C . LEU A 1 120 ? -0.369 -14.418 -1.364 1.00 85.38 120 LEU A C 1
ATOM 904 O O . LEU A 1 120 ? -0.679 -14.808 -0.244 1.00 85.38 120 LEU A O 1
ATOM 908 N N . ASP A 1 121 ? 0.580 -14.998 -2.101 1.00 88.00 121 ASP A N 1
ATOM 909 C CA . ASP A 1 121 ? 1.284 -16.204 -1.657 1.00 88.00 121 ASP A CA 1
ATOM 910 C C . ASP A 1 121 ? 2.118 -15.923 -0.403 1.00 88.00 121 ASP A C 1
ATOM 912 O O . ASP A 1 121 ? 2.107 -16.725 0.523 1.00 88.00 121 ASP A O 1
ATOM 916 N N . ILE A 1 122 ? 2.783 -14.761 -0.329 1.00 89.62 122 ILE A N 1
ATOM 917 C CA . ILE A 1 122 ? 3.564 -14.363 0.852 1.00 89.62 122 ILE A CA 1
ATOM 918 C C . ILE A 1 122 ? 2.662 -14.186 2.083 1.00 89.62 122 ILE A C 1
ATOM 920 O O . ILE A 1 122 ? 2.985 -14.712 3.144 1.00 89.62 122 ILE A O 1
ATOM 924 N N . VAL A 1 123 ? 1.544 -13.458 1.974 1.00 88.19 123 VAL A N 1
ATOM 925 C CA . VAL A 1 123 ? 0.676 -13.187 3.141 1.00 88.19 123 VAL A CA 1
ATOM 926 C C . VAL A 1 123 ? -0.158 -14.391 3.570 1.00 88.19 123 VAL A C 1
ATOM 928 O O . VAL A 1 123 ? -0.581 -14.452 4.721 1.00 88.19 123 VAL A O 1
ATOM 931 N N . ALA A 1 124 ? -0.422 -15.327 2.656 1.00 88.62 124 ALA A N 1
ATOM 932 C CA . ALA A 1 124 ? -1.136 -16.569 2.943 1.00 88.62 124 ALA A CA 1
ATOM 933 C C . ALA A 1 124 ? -0.201 -17.706 3.384 1.00 88.62 124 ALA A C 1
ATOM 935 O O . ALA A 1 124 ? -0.677 -18.775 3.770 1.00 88.62 124 ALA A O 1
ATOM 936 N N . ALA A 1 125 ? 1.117 -17.503 3.313 1.00 91.56 125 ALA A N 1
ATOM 937 C CA . ALA A 1 125 ? 2.085 -18.521 3.671 1.00 91.56 125 ALA A CA 1
ATOM 938 C C . ALA A 1 125 ? 2.003 -18.885 5.166 1.00 91.56 125 ALA A C 1
ATOM 940 O O . ALA A 1 125 ? 1.754 -18.021 6.013 1.00 91.56 125 ALA A O 1
ATOM 941 N N . PRO A 1 126 ? 2.252 -20.158 5.526 1.00 93.31 126 PRO A N 1
ATOM 942 C CA . PRO A 1 126 ? 2.294 -20.564 6.922 1.00 93.31 126 PRO A CA 1
ATOM 943 C C . PRO A 1 126 ? 3.436 -19.865 7.669 1.00 93.31 126 PRO A C 1
ATOM 945 O O . PRO A 1 126 ? 4.480 -19.536 7.098 1.00 93.31 126 PRO A O 1
ATOM 948 N N . VAL A 1 127 ? 3.263 -19.687 8.979 1.00 92.38 127 VAL A N 1
ATOM 949 C CA . VAL A 1 127 ? 4.304 -19.130 9.854 1.00 92.38 127 VAL A CA 1
ATOM 950 C C . VAL A 1 127 ? 5.597 -19.937 9.710 1.00 92.38 127 VAL A C 1
ATOM 952 O O . VAL A 1 127 ? 5.589 -21.166 9.744 1.00 92.38 127 VAL A O 1
ATOM 955 N N . GLY A 1 128 ? 6.717 -19.233 9.544 1.00 94.00 128 GLY A N 1
ATOM 956 C CA . GLY A 1 128 ? 8.031 -19.841 9.322 1.00 94.00 128 GLY A CA 1
ATOM 957 C C . GLY A 1 128 ? 8.350 -20.157 7.858 1.00 94.00 128 GLY A C 1
ATOM 958 O O . GLY A 1 128 ? 9.472 -20.583 7.576 1.00 94.00 128 GLY A O 1
ATOM 959 N N . HIS A 1 129 ? 7.421 -19.919 6.923 1.00 94.50 129 HIS A N 1
ATOM 960 C CA . HIS A 1 129 ? 7.707 -19.998 5.494 1.00 94.50 129 HIS A CA 1
ATOM 961 C C . HIS A 1 129 ? 8.838 -19.040 5.101 1.00 94.50 129 HIS A C 1
ATOM 963 O O . HIS A 1 129 ? 8.927 -17.908 5.580 1.00 94.50 129 HIS A O 1
ATOM 969 N N . ARG A 1 130 ? 9.707 -19.509 4.206 1.00 93.75 130 ARG A N 1
ATOM 970 C CA . ARG A 1 130 ? 10.831 -18.751 3.661 1.00 93.75 130 ARG A CA 1
ATOM 971 C C . ARG A 1 130 ? 10.682 -18.697 2.154 1.00 93.75 130 ARG A C 1
ATOM 973 O O . ARG A 1 130 ? 10.398 -19.715 1.529 1.00 93.75 130 ARG A O 1
ATOM 980 N N . PHE A 1 131 ? 10.924 -17.525 1.591 1.00 91.88 131 PHE A N 1
ATOM 981 C CA . PHE A 1 131 ? 10.927 -17.306 0.154 1.00 91.88 131 PHE A CA 1
ATOM 982 C C . PHE A 1 131 ? 12.180 -16.525 -0.237 1.00 91.88 131 PHE A C 1
ATOM 984 O O . PHE A 1 131 ? 12.715 -15.749 0.557 1.00 91.88 131 PHE A O 1
ATOM 991 N N . THR A 1 132 ? 12.625 -16.727 -1.472 1.00 91.75 132 THR A N 1
ATOM 992 C CA . THR A 1 132 ? 13.743 -15.997 -2.069 1.00 91.75 132 THR A CA 1
ATOM 993 C C . THR A 1 132 ? 13.217 -15.231 -3.265 1.00 91.75 132 THR A C 1
ATOM 995 O O . THR A 1 132 ? 12.462 -15.776 -4.067 1.00 91.75 132 THR A O 1
ATOM 998 N N . GLN A 1 133 ? 13.624 -13.971 -3.388 1.00 90.31 133 GLN A N 1
ATOM 999 C CA . GLN A 1 133 ? 13.370 -13.177 -4.581 1.00 90.31 133 GLN A CA 1
ATOM 1000 C C . GLN A 1 133 ? 14.692 -12.839 -5.253 1.00 90.31 133 GLN A C 1
ATOM 1002 O O . GLN A 1 133 ? 15.651 -12.448 -4.587 1.00 90.31 133 GLN A O 1
ATOM 1007 N N . VAL A 1 134 ? 14.731 -12.961 -6.575 1.00 89.12 134 VAL A N 1
ATOM 1008 C CA . VAL A 1 134 ? 15.872 -12.553 -7.388 1.00 89.12 134 VAL A CA 1
ATOM 1009 C C . VAL A 1 134 ? 15.463 -11.403 -8.302 1.00 89.12 134 VAL A C 1
ATOM 1011 O O . VAL A 1 134 ? 14.376 -11.425 -8.883 1.00 89.12 134 VAL A O 1
ATOM 1014 N N . PRO A 1 135 ? 16.298 -10.359 -8.431 1.00 85.25 135 PRO A N 1
ATOM 1015 C CA . PRO A 1 135 ? 15.997 -9.264 -9.333 1.00 85.25 135 PRO A CA 1
ATOM 1016 C C . PRO A 1 135 ? 15.978 -9.788 -10.778 1.00 85.25 135 PRO A C 1
ATOM 1018 O O . PRO A 1 135 ? 16.910 -10.490 -11.175 1.00 85.25 135 PRO A O 1
ATOM 1021 N N . PRO A 1 136 ? 14.999 -9.388 -11.607 1.00 83.44 136 PRO A N 1
ATOM 1022 C CA . PRO A 1 136 ? 14.846 -9.904 -12.972 1.00 83.44 136 PRO A CA 1
ATOM 1023 C C . PRO A 1 136 ? 15.944 -9.421 -13.940 1.00 83.44 136 PRO A C 1
ATOM 1025 O O . PRO A 1 136 ? 15.867 -9.650 -15.144 1.00 83.44 136 PRO A O 1
ATOM 1028 N N . GLY A 1 137 ? 16.945 -8.679 -13.452 1.00 86.56 137 GLY A N 1
ATOM 1029 C CA . GLY A 1 137 ? 18.027 -8.120 -14.264 1.00 86.56 137 GLY A CA 1
ATOM 1030 C C . GLY A 1 137 ? 17.571 -7.086 -15.296 1.00 86.56 137 GLY A C 1
ATOM 1031 O O . GLY A 1 137 ? 18.370 -6.687 -16.139 1.00 86.56 137 GLY A O 1
ATOM 1032 N N . ARG A 1 138 ? 16.304 -6.653 -15.255 1.00 89.06 138 ARG A N 1
ATOM 1033 C CA . ARG A 1 138 ? 15.701 -5.665 -16.156 1.00 89.06 138 ARG A CA 1
ATOM 1034 C C . ARG A 1 138 ? 14.674 -4.814 -15.409 1.00 89.06 138 ARG A C 1
ATOM 1036 O O . ARG A 1 138 ? 14.101 -5.257 -14.419 1.00 89.06 138 ARG A O 1
ATOM 1043 N N . HIS A 1 139 ? 14.432 -3.605 -15.892 1.00 88.38 139 HIS A N 1
ATOM 1044 C CA . HIS A 1 139 ? 13.390 -2.705 -15.400 1.00 88.38 139 HIS A CA 1
ATOM 1045 C C . HIS A 1 139 ? 12.660 -2.058 -16.579 1.00 88.38 139 HIS A C 1
ATOM 1047 O O . HIS A 1 139 ? 13.093 -2.177 -17.724 1.00 88.38 139 HIS A O 1
ATOM 1053 N N . ARG A 1 140 ? 11.528 -1.410 -16.303 1.00 90.19 140 ARG A N 1
ATOM 1054 C CA . ARG A 1 140 ? 10.824 -0.581 -17.283 1.00 90.19 140 ARG A CA 1
ATOM 1055 C C . ARG A 1 140 ? 11.366 0.839 -17.160 1.00 90.19 140 ARG A C 1
ATOM 1057 O O . ARG A 1 140 ? 11.261 1.413 -16.079 1.00 90.19 140 ARG A O 1
ATOM 1064 N N . ALA A 1 141 ? 11.961 1.375 -18.220 1.00 87.56 141 ALA A N 1
ATOM 1065 C CA . ALA A 1 141 ? 12.474 2.746 -18.219 1.00 87.56 141 ALA A CA 1
ATOM 1066 C C . ALA A 1 141 ? 11.437 3.758 -18.709 1.00 87.56 141 ALA A C 1
ATOM 1068 O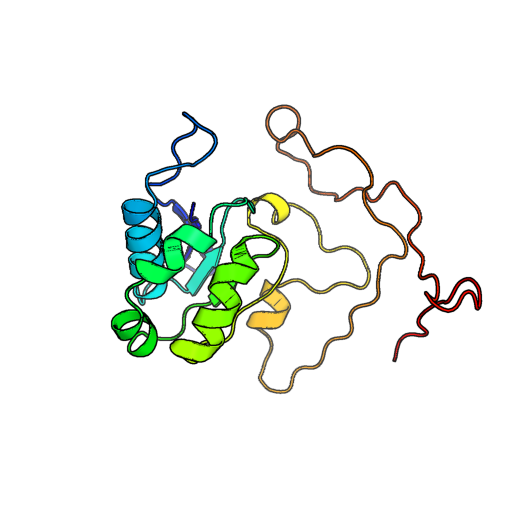 O . ALA A 1 141 ? 11.459 4.910 -18.281 1.00 87.56 141 ALA A O 1
ATOM 1069 N N . THR A 1 142 ? 10.532 3.348 -19.602 1.00 84.44 142 THR A N 1
ATOM 1070 C CA . THR A 1 142 ? 9.578 4.267 -20.228 1.00 84.44 142 THR A CA 1
ATOM 1071 C C . THR A 1 142 ? 8.162 3.706 -20.291 1.00 84.44 142 THR A C 1
ATOM 1073 O O . THR A 1 142 ? 7.946 2.498 -20.393 1.00 84.44 142 THR A O 1
ATOM 107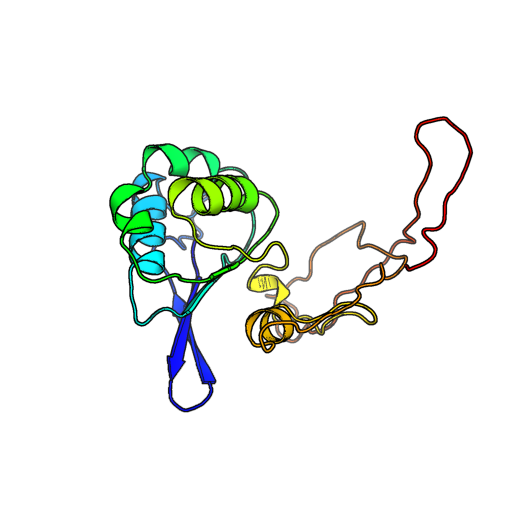6 N N . GLY A 1 143 ? 7.190 4.619 -20.247 1.00 84.31 143 GLY A N 1
ATOM 1077 C CA . GLY A 1 143 ? 5.783 4.328 -20.500 1.00 84.31 143 GLY A CA 1
ATOM 1078 C C . GLY A 1 143 ? 5.048 3.581 -19.384 1.00 84.31 143 GLY A C 1
ATOM 1079 O O . GLY A 1 143 ? 5.620 3.014 -18.454 1.00 84.31 143 GLY A O 1
ATOM 1080 N N . GLN A 1 144 ? 3.727 3.574 -19.510 1.00 85.00 144 GLN A N 1
ATOM 1081 C CA . GLN A 1 144 ? 2.804 2.771 -18.713 1.00 85.00 144 GLN A CA 1
ATOM 1082 C C . GLN A 1 144 ? 1.853 2.049 -19.666 1.00 85.00 144 GLN A C 1
ATOM 1084 O O . GLN A 1 144 ? 1.692 2.461 -20.816 1.00 85.00 144 GLN A O 1
ATOM 1089 N N . ASP A 1 145 ? 1.251 0.955 -19.210 1.00 88.25 145 ASP A N 1
ATOM 1090 C CA . ASP A 1 145 ? 0.266 0.252 -20.024 1.00 88.25 145 ASP A CA 1
ATOM 1091 C C . ASP A 1 145 ? -1.046 1.040 -20.085 1.00 88.25 145 ASP A C 1
ATOM 1093 O O . ASP A 1 145 ? -1.610 1.429 -19.061 1.00 88.25 145 ASP A O 1
ATOM 1097 N N . ASP A 1 146 ? -1.537 1.272 -21.303 1.00 87.75 146 ASP A N 1
ATOM 1098 C CA . ASP A 1 146 ? -2.839 1.891 -21.526 1.00 87.75 146 ASP A CA 1
ATOM 1099 C C . ASP A 1 146 ? -3.944 0.848 -21.330 1.00 87.75 146 ASP A C 1
ATOM 1101 O O . ASP A 1 146 ? -4.326 0.130 -22.255 1.00 87.75 146 ASP A O 1
ATOM 1105 N N . TYR A 1 147 ? -4.464 0.775 -20.108 1.00 83.69 147 TYR A N 1
ATOM 1106 C CA . TYR A 1 147 ? -5.565 -0.121 -19.759 1.00 83.69 147 TYR A CA 1
ATOM 1107 C C . TYR A 1 147 ? -6.906 0.248 -20.413 1.00 83.69 147 TYR A C 1
ATOM 1109 O O . TYR A 1 147 ? -7.809 -0.586 -20.412 1.00 83.69 147 TYR A O 1
ATOM 1117 N N . ARG A 1 148 ? -7.068 1.458 -20.976 1.00 86.69 148 ARG A N 1
ATOM 1118 C CA . ARG A 1 148 ? -8.269 1.803 -21.757 1.00 86.69 148 ARG A CA 1
ATOM 1119 C C . ARG A 1 148 ? -8.195 1.178 -23.143 1.00 86.69 148 ARG A C 1
ATOM 1121 O O . ARG A 1 148 ? -9.180 0.609 -23.600 1.00 86.69 148 ARG A O 1
ATOM 1128 N N . ALA A 1 149 ? -7.034 1.263 -23.788 1.00 92.06 149 ALA A N 1
ATOM 1129 C CA . ALA A 1 149 ? -6.813 0.667 -25.102 1.00 92.06 149 ALA A CA 1
ATOM 1130 C C . ALA A 1 149 ? -6.590 -0.855 -25.038 1.00 92.06 149 ALA A C 1
ATOM 1132 O O . ALA A 1 149 ? -6.980 -1.571 -25.958 1.00 92.06 149 ALA A O 1
ATOM 1133 N N . ARG A 1 150 ? -5.955 -1.355 -23.968 1.00 89.12 150 ARG A N 1
ATOM 1134 C CA . ARG A 1 150 ? -5.563 -2.764 -23.791 1.00 89.12 150 ARG A CA 1
ATOM 1135 C C . ARG A 1 150 ? -5.921 -3.275 -22.381 1.00 89.12 150 ARG A C 1
ATOM 1137 O O . ARG A 1 150 ? -5.041 -3.445 -21.533 1.00 89.12 150 ARG A O 1
ATOM 1144 N N . PRO A 1 151 ? -7.209 -3.518 -22.085 1.00 87.81 151 PRO A N 1
ATOM 1145 C CA . PRO A 1 151 ? -7.666 -3.940 -20.750 1.00 87.81 151 PRO A CA 1
ATOM 1146 C C . PRO A 1 151 ? -7.228 -5.368 -20.360 1.00 87.81 151 PRO A C 1
ATOM 1148 O O . PRO A 1 151 ? -7.266 -5.768 -19.190 1.00 87.81 151 PRO A O 1
ATOM 1151 N N . ASP A 1 152 ? -6.808 -6.162 -21.337 1.00 90.50 152 ASP A N 1
ATOM 1152 C CA . ASP A 1 152 ? -6.379 -7.549 -21.206 1.00 90.50 152 ASP A CA 1
ATOM 1153 C C . ASP A 1 152 ? -4.868 -7.704 -20.977 1.00 90.50 152 ASP A C 1
ATOM 1155 O O . ASP A 1 152 ? -4.393 -8.831 -20.867 1.00 90.50 152 ASP A O 1
ATOM 1159 N N . VAL A 1 153 ? -4.104 -6.613 -20.834 1.00 89.62 153 VAL A N 1
ATOM 1160 C CA . VAL A 1 153 ? -2.670 -6.696 -20.512 1.00 89.62 153 VAL A CA 1
ATOM 1161 C C . VAL A 1 153 ? -2.464 -7.493 -19.221 1.00 89.62 153 VAL A C 1
ATOM 1163 O O . VAL A 1 153 ? -3.043 -7.188 -18.175 1.00 89.62 153 VAL A O 1
ATOM 1166 N N . ARG A 1 154 ? -1.627 -8.534 -19.303 1.00 89.75 154 ARG A N 1
ATOM 1167 C CA . ARG A 1 154 ? -1.214 -9.383 -18.168 1.00 89.75 154 ARG A CA 1
ATOM 1168 C C . ARG A 1 154 ? 0.300 -9.532 -18.039 1.00 89.75 154 ARG A C 1
ATOM 1170 O O . ARG A 1 154 ? 0.767 -10.247 -17.158 1.00 89.75 154 ARG A O 1
ATOM 1177 N N . THR A 1 155 ? 1.080 -8.879 -18.895 1.00 89.31 155 THR A N 1
ATOM 1178 C CA . THR A 1 155 ? 2.540 -9.015 -18.903 1.00 89.31 155 THR A CA 1
ATOM 1179 C C . THR A 1 155 ? 3.184 -7.674 -18.619 1.00 89.31 155 THR A C 1
ATOM 1181 O O . THR A 1 155 ? 3.061 -6.737 -19.403 1.00 89.31 155 THR A O 1
ATOM 1184 N N . TYR A 1 156 ? 3.907 -7.600 -17.503 1.00 87.25 156 TYR A N 1
ATOM 1185 C CA . TYR A 1 156 ? 4.790 -6.477 -17.236 1.00 87.25 156 TYR A CA 1
ATOM 1186 C C . TYR A 1 156 ? 6.007 -6.575 -18.162 1.00 87.25 156 TYR A C 1
ATOM 1188 O O . TYR A 1 156 ? 6.701 -7.590 -18.152 1.00 87.25 156 TYR A O 1
ATOM 1196 N N . THR A 1 157 ? 6.268 -5.536 -18.959 1.00 88.25 157 THR A N 1
ATOM 1197 C CA . THR A 1 157 ? 7.367 -5.534 -19.940 1.00 88.25 157 THR A CA 1
ATOM 1198 C C . THR A 1 157 ? 8.540 -4.688 -19.431 1.00 88.25 157 THR A C 1
ATOM 1200 O O . THR A 1 157 ? 8.488 -3.463 -19.542 1.00 88.25 157 THR A O 1
ATOM 1203 N N . PRO A 1 158 ? 9.594 -5.293 -18.849 1.00 87.38 158 PRO A N 1
ATOM 1204 C CA . PRO A 1 158 ? 10.823 -4.578 -18.531 1.00 87.38 158 PRO A CA 1
ATOM 1205 C C . PRO A 1 158 ? 11.676 -4.460 -19.803 1.00 87.38 158 PRO A C 1
ATOM 1207 O O . PRO A 1 158 ? 12.210 -5.452 -20.292 1.00 87.38 158 PRO A O 1
ATOM 1210 N N . ASP A 1 159 ? 11.773 -3.262 -20.371 1.00 89.56 159 ASP A N 1
ATOM 1211 C CA . ASP A 1 159 ? 12.439 -2.978 -21.651 1.00 89.56 159 ASP A CA 1
ATOM 1212 C C . ASP A 1 159 ? 13.950 -2.729 -21.518 1.00 89.56 159 ASP A C 1
ATOM 1214 O O . ASP A 1 159 ? 14.701 -2.887 -22.482 1.00 89.56 159 ASP A O 1
ATOM 1218 N N . THR A 1 160 ? 14.428 -2.441 -20.311 1.00 91.94 160 THR A N 1
ATOM 1219 C CA . THR A 1 160 ? 15.768 -1.895 -20.091 1.00 91.94 160 THR A CA 1
ATOM 1220 C C . THR A 1 160 ? 16.610 -2.820 -19.212 1.00 91.94 160 THR A C 1
ATOM 1222 O O . THR A 1 160 ? 16.128 -3.275 -18.171 1.00 91.94 160 THR A O 1
ATOM 1225 N N . PRO A 1 161 ? 17.866 -3.144 -19.590 1.00 90.81 161 PRO A N 1
ATOM 1226 C CA . PRO A 1 161 ? 18.779 -3.885 -18.723 1.00 90.81 161 PRO A CA 1
ATOM 1227 C C . PRO A 1 161 ? 18.961 -3.189 -17.368 1.00 90.81 161 PRO A C 1
ATOM 1229 O O . PRO A 1 161 ? 19.209 -1.990 -17.290 1.00 90.81 161 PRO A O 1
ATOM 1232 N N . GLY A 1 162 ? 18.827 -3.952 -16.290 1.00 86.88 162 GLY A N 1
ATOM 1233 C CA . GLY A 1 162 ? 19.129 -3.528 -14.930 1.00 86.88 162 GLY A CA 1
ATOM 1234 C C . GLY A 1 162 ? 20.530 -3.978 -14.524 1.00 86.88 162 GLY A C 1
ATOM 1235 O O . GLY A 1 162 ? 21.024 -5.019 -14.960 1.00 86.88 162 GLY A O 1
ATOM 1236 N N . GLY A 1 163 ? 21.169 -3.204 -13.657 1.00 85.00 163 GLY A N 1
ATOM 1237 C CA . GLY A 1 163 ? 22.484 -3.519 -13.118 1.00 85.00 163 GLY A CA 1
ATOM 1238 C C . GLY A 1 163 ? 22.733 -2.753 -11.831 1.00 85.00 163 GLY A C 1
ATOM 1239 O O . GLY A 1 163 ? 22.041 -1.780 -11.539 1.00 85.00 163 GLY A O 1
ATOM 1240 N N . TRP A 1 164 ? 23.721 -3.206 -11.067 1.00 83.19 164 TRP A N 1
ATOM 1241 C CA . TRP A 1 164 ? 24.187 -2.494 -9.888 1.00 83.19 164 TRP A CA 1
ATOM 1242 C C . TRP A 1 164 ? 25.555 -1.897 -10.183 1.00 83.19 164 TRP A C 1
ATOM 1244 O O . TRP A 1 164 ? 26.427 -2.561 -10.748 1.00 83.19 164 TRP A O 1
ATOM 1254 N N . THR A 1 165 ? 25.749 -0.652 -9.774 1.00 84.25 165 THR A N 1
ATOM 1255 C CA . THR A 1 165 ? 27.033 0.042 -9.862 1.00 84.25 165 THR A CA 1
ATOM 1256 C C . THR A 1 165 ? 27.418 0.462 -8.461 1.00 84.25 165 THR A C 1
ATOM 1258 O O . THR A 1 165 ? 26.591 1.006 -7.727 1.00 84.25 165 THR A O 1
ATOM 1261 N N . ARG A 1 166 ? 28.660 0.186 -8.065 1.00 84.69 166 ARG A N 1
ATOM 1262 C CA . ARG A 1 166 ? 29.143 0.645 -6.765 1.00 84.69 166 ARG A CA 1
ATOM 1263 C C . ARG A 1 166 ? 29.325 2.161 -6.797 1.00 84.69 166 ARG A C 1
ATOM 1265 O O . ARG A 1 166 ? 29.886 2.698 -7.749 1.00 84.69 166 ARG A O 1
ATOM 1272 N N . LEU A 1 167 ? 28.885 2.836 -5.737 1.00 86.12 167 LEU A N 1
ATOM 1273 C CA . LEU A 1 167 ? 29.023 4.293 -5.607 1.00 86.12 167 LEU A CA 1
ATOM 1274 C C . LEU A 1 167 ? 30.476 4.739 -5.371 1.00 86.12 167 LEU A C 1
ATOM 1276 O O . LEU A 1 167 ? 30.798 5.898 -5.594 1.00 86.12 167 LEU A O 1
ATOM 1280 N N . ASP A 1 168 ? 31.356 3.824 -4.962 1.00 88.56 168 ASP A N 1
ATOM 1281 C CA . ASP A 1 168 ? 32.784 4.078 -4.729 1.00 88.56 168 ASP A CA 1
ATOM 1282 C C . ASP A 1 168 ? 33.650 4.011 -6.002 1.00 88.56 168 ASP A C 1
ATOM 1284 O O . ASP A 1 168 ? 34.875 4.035 -5.922 1.00 88.56 168 ASP A O 1
ATOM 1288 N N . GLY A 1 169 ? 33.032 3.901 -7.182 1.00 80.62 169 GLY A N 1
ATOM 1289 C CA . GLY A 1 169 ? 33.745 3.836 -8.459 1.00 80.62 169 GLY A CA 1
ATOM 1290 C C . GLY A 1 169 ? 34.352 2.468 -8.782 1.00 80.62 169 GLY A C 1
ATOM 1291 O O . GLY A 1 169 ? 34.945 2.309 -9.846 1.00 80.62 169 GLY A O 1
ATOM 1292 N N . GLY A 1 170 ? 34.157 1.449 -7.936 1.00 80.19 170 GLY A N 1
ATOM 1293 C CA . GLY A 1 170 ? 34.688 0.092 -8.124 1.00 80.19 170 GLY A CA 1
ATOM 1294 C C . GLY A 1 170 ? 34.054 -0.732 -9.258 1.00 80.19 170 GLY A C 1
ATOM 1295 O O . GLY A 1 170 ? 34.190 -1.955 -9.262 1.00 80.19 170 GLY A O 1
ATOM 1296 N N . GLY A 1 171 ? 33.345 -0.099 -10.198 1.00 80.12 171 GLY A N 1
ATOM 1297 C CA . GLY A 1 171 ? 32.723 -0.741 -11.357 1.00 80.12 171 GLY A CA 1
ATOM 1298 C C . GLY A 1 171 ? 31.345 -1.367 -11.099 1.00 80.12 171 GLY A C 1
ATOM 1299 O O . GLY A 1 171 ? 30.659 -1.079 -10.113 1.00 80.12 171 GLY A O 1
ATOM 1300 N N . THR A 1 172 ? 30.915 -2.211 -12.043 1.00 75.19 172 THR A N 1
ATOM 1301 C CA . THR A 1 172 ? 29.630 -2.919 -11.969 1.00 75.19 172 THR A CA 1
ATOM 1302 C C . THR A 1 172 ? 29.701 -4.070 -10.971 1.00 75.19 172 THR A C 1
ATOM 1304 O O . THR A 1 172 ? 30.667 -4.829 -10.920 1.00 75.19 172 THR A O 1
ATOM 1307 N N . TRP A 1 173 ? 28.650 -4.214 -10.172 1.00 73.12 173 TRP A N 1
ATOM 1308 C CA . TRP A 1 173 ? 28.478 -5.312 -9.235 1.00 73.12 173 TRP A CA 1
ATOM 1309 C C . TRP A 1 173 ? 27.289 -6.165 -9.671 1.00 73.12 173 TRP A C 1
ATOM 1311 O O . TRP A 1 173 ? 26.273 -5.662 -10.151 1.00 73.12 173 TRP A O 1
ATOM 1321 N N . ARG A 1 174 ? 27.404 -7.483 -9.515 1.00 67.56 174 ARG A N 1
ATOM 1322 C CA . ARG A 1 174 ? 26.263 -8.391 -9.633 1.00 67.56 174 ARG A CA 1
ATOM 1323 C C . ARG A 1 174 ? 26.026 -9.005 -8.257 1.00 67.56 174 ARG A C 1
ATOM 1325 O O . ARG A 1 174 ? 26.912 -9.732 -7.800 1.00 67.56 174 ARG A O 1
ATOM 1332 N N . PRO A 1 175 ? 24.876 -8.743 -7.609 1.00 62.56 175 PRO A N 1
ATOM 1333 C CA . PRO A 1 175 ? 24.496 -9.484 -6.421 1.00 62.56 175 PRO A CA 1
ATOM 1334 C C . PRO A 1 175 ? 24.487 -10.963 -6.782 1.00 62.56 175 PRO A C 1
ATOM 1336 O O . PRO A 1 175 ? 23.728 -11.384 -7.656 1.00 62.56 175 PRO A O 1
ATOM 1339 N N . ARG A 1 176 ? 25.357 -11.753 -6.152 1.00 55.62 176 ARG A N 1
ATOM 1340 C CA . ARG A 1 176 ? 25.166 -13.202 -6.134 1.00 55.62 176 ARG A CA 1
ATOM 1341 C C . ARG A 1 176 ? 24.028 -13.446 -5.149 1.00 55.62 176 ARG A C 1
ATOM 1343 O O . ARG A 1 176 ? 24.092 -12.928 -4.036 1.00 55.62 176 ARG A O 1
ATOM 1350 N N . GLY A 1 177 ? 22.974 -14.131 -5.594 1.00 53.56 177 GLY A N 1
ATOM 1351 C CA . GLY A 1 177 ? 21.861 -14.510 -4.723 1.00 53.56 177 GLY A CA 1
ATOM 1352 C C . GLY A 1 177 ? 22.396 -15.243 -3.495 1.00 53.56 177 GLY A C 1
ATOM 1353 O O . GLY A 1 177 ? 23.279 -16.090 -3.641 1.00 53.56 177 GLY A O 1
ATOM 1354 N N . ALA A 1 178 ? 21.929 -14.835 -2.317 1.00 37.72 178 ALA A N 1
ATOM 1355 C CA . ALA A 1 178 ? 22.188 -15.523 -1.057 1.00 37.72 178 ALA A CA 1
ATOM 1356 C C . ALA A 1 178 ? 21.274 -16.745 -0.921 1.00 37.72 178 ALA A C 1
ATOM 1358 O O . ALA A 1 178 ? 20.114 -16.657 -1.394 1.00 37.72 178 ALA A O 1
#